Protein AF-A0A2D8KDI3-F1 (afdb_monomer)

Nearest PDB structures (foldseek):
  7aj0-assembly1_C  TM=6.611E-01  e=1.402E-02  Pseudoalteromonas sp. MB47
  1y4j-assembly1_B  TM=4.435E-01  e=3.545E+00  Homo sapiens
  3quw-assembly1_A  TM=3.557E-01  e=4.246E+00  Saccharomyces cerevisiae

Secondary structure (DSSP, 8-state):
---SS---PPP-HHHHTTSS----S-EEEEETTEEEEEEETTEEEEPSEEEEEE-SSPPBTTBPPPEEEEEE-SEEEETTT-TT--S-HHHHHHH--

Mean predicted aligned error: 5.2 Å

Solvent-accessible surface area (backbone atoms only — not comparable to full-atom values): 6088 Å² total; per-residue (Å²): 134,82,73,95,65,90,71,94,77,65,79,54,60,42,36,77,73,70,75,46,63,81,71,68,74,62,48,78,43,66,59,89,95,41,77,37,33,41,36,43,88,50,38,37,37,36,42,69,42,75,46,80,41,70,66,72,60,78,47,60,96,92,43,80,41,61,68,37,84,46,73,46,62,74,38,32,22,50,42,84,82,36,77,80,61,81,62,49,48,58,62,54,56,67,69,75,108

Structure (mmCIF, N/CA/C/O backbone):
data_AF-A0A2D8KDI3-F1
#
_entry.id   AF-A0A2D8KDI3-F1
#
loop_
_atom_site.group_PDB
_atom_site.id
_atom_site.type_symbol
_atom_site.label_atom_id
_atom_site.label_alt_id
_atom_site.label_comp_id
_atom_site.label_asym_id
_atom_site.label_entity_id
_atom_site.label_seq_id
_atom_site.pdbx_PDB_ins_code
_atom_site.Cartn_x
_atom_site.Cartn_y
_atom_site.Cartn_z
_atom_site.occupancy
_atom_site.B_iso_or_equiv
_atom_site.auth_seq_id
_atom_site.auth_comp_id
_atom_site.auth_asym_id
_atom_site.auth_atom_id
_atom_site.pdbx_PDB_model_num
ATOM 1 N N . SER A 1 1 ? -30.157 0.884 2.984 1.00 83.38 1 SER A N 1
ATOM 2 C CA . SER A 1 1 ? -29.598 -0.368 3.541 1.00 83.38 1 SER A CA 1
ATOM 3 C C . SER A 1 1 ? -28.220 -0.611 2.941 1.00 83.38 1 SER A C 1
ATOM 5 O O . SER A 1 1 ? -27.893 0.023 1.943 1.00 83.38 1 SER A O 1
ATOM 7 N N . LEU A 1 2 ? -27.400 -1.473 3.550 1.00 89.38 2 LEU A N 1
ATOM 8 C CA . LEU A 1 2 ? -26.137 -1.924 2.948 1.00 89.38 2 LEU A CA 1
ATOM 9 C C . LEU A 1 2 ? -26.399 -2.943 1.816 1.00 89.38 2 LEU A C 1
ATOM 11 O O . LEU A 1 2 ? -27.460 -3.577 1.816 1.00 89.38 2 LEU A O 1
ATOM 15 N N . PRO A 1 3 ? -25.472 -3.093 0.849 1.00 93.38 3 PRO A N 1
ATOM 16 C CA . PRO A 1 3 ? -25.573 -4.098 -0.208 1.00 93.38 3 PRO A CA 1
ATOM 17 C C . PRO A 1 3 ? -25.485 -5.529 0.343 1.00 93.38 3 PRO A C 1
ATOM 19 O O . PRO A 1 3 ? -25.000 -5.760 1.447 1.00 93.38 3 PRO A O 1
ATOM 22 N N . LYS A 1 4 ? -25.943 -6.501 -0.460 1.00 95.38 4 LYS A N 1
ATOM 23 C CA . LYS A 1 4 ? -25.908 -7.935 -0.111 1.00 95.38 4 LYS A CA 1
ATOM 24 C C . LYS A 1 4 ? -24.493 -8.524 -0.095 1.00 95.38 4 LYS A C 1
ATOM 26 O O . LYS A 1 4 ? -24.254 -9.498 0.608 1.00 95.38 4 LYS A O 1
ATOM 31 N N . HIS A 1 5 ? -23.586 -7.976 -0.900 1.00 95.56 5 HIS A N 1
ATOM 32 C CA . HIS A 1 5 ? -22.202 -8.437 -0.968 1.00 95.56 5 HIS A CA 1
ATOM 33 C C . HIS A 1 5 ? -21.370 -7.868 0.179 1.00 95.56 5 HIS A C 1
ATOM 35 O O . HIS A 1 5 ? -21.659 -6.785 0.693 1.00 95.56 5 HIS A O 1
ATOM 41 N N . SER A 1 6 ? -20.317 -8.597 0.549 1.00 94.88 6 SER A N 1
ATOM 42 C CA . SER A 1 6 ? -19.332 -8.124 1.516 1.00 94.88 6 SER A CA 1
ATOM 43 C C . SER A 1 6 ? -18.682 -6.828 1.037 1.00 94.88 6 SER A C 1
ATOM 45 O O . SER A 1 6 ? -18.395 -6.656 -0.148 1.00 94.88 6 SER A O 1
ATOM 47 N N . ILE A 1 7 ? -18.441 -5.922 1.981 1.00 94.81 7 ILE A N 1
ATOM 48 C CA . ILE A 1 7 ? -17.719 -4.674 1.752 1.00 94.81 7 ILE A CA 1
ATOM 49 C C . ILE A 1 7 ? -16.423 -4.747 2.551 1.00 94.81 7 ILE A C 1
ATOM 51 O O . ILE A 1 7 ? -16.459 -4.869 3.774 1.00 94.81 7 ILE A O 1
ATOM 55 N N . ASP A 1 8 ? -15.288 -4.625 1.869 1.00 93.69 8 ASP A N 1
ATOM 56 C CA . ASP A 1 8 ? -13.973 -4.658 2.523 1.00 93.69 8 ASP A CA 1
ATOM 57 C C . ASP A 1 8 ? -13.624 -3.327 3.208 1.00 93.69 8 ASP A C 1
ATOM 59 O O . ASP A 1 8 ? -12.802 -3.272 4.124 1.00 93.69 8 ASP A O 1
ATOM 63 N N . GLY A 1 9 ? -14.261 -2.237 2.772 1.00 93.50 9 GLY A N 1
ATOM 64 C CA . GLY A 1 9 ? -14.124 -0.915 3.368 1.00 93.50 9 GLY A CA 1
ATOM 65 C C . GLY A 1 9 ? -14.871 -0.795 4.696 1.00 93.50 9 GLY A C 1
ATOM 66 O O . GLY A 1 9 ? -16.068 -1.061 4.787 1.00 93.50 9 GLY A O 1
ATOM 67 N N . LYS A 1 10 ? -14.176 -0.314 5.727 1.00 94.62 10 LYS A N 1
ATOM 68 C CA . LYS A 1 10 ? -14.776 0.046 7.019 1.00 94.62 10 LYS A CA 1
ATOM 69 C C . LYS A 1 10 ? -14.936 1.560 7.129 1.00 94.62 10 LYS A C 1
ATOM 71 O O . LYS A 1 10 ? -14.122 2.317 6.603 1.00 94.62 10 LYS A O 1
ATOM 76 N N . SER A 1 11 ? -15.966 2.014 7.843 1.00 95.00 11 SER A N 1
ATOM 77 C CA . SER A 1 11 ? -16.203 3.450 8.044 1.00 95.00 11 SER A CA 1
ATOM 78 C C . SER A 1 11 ? -15.041 4.111 8.788 1.00 95.00 11 SER A C 1
ATOM 80 O O . SER A 1 11 ? -14.776 3.789 9.945 1.00 95.00 11 SER A O 1
ATOM 82 N N . ILE A 1 12 ? -14.386 5.079 8.145 1.00 96.75 12 ILE A N 1
ATOM 83 C CA . ILE A 1 12 ? -13.313 5.888 8.746 1.00 96.75 12 ILE A CA 1
ATOM 84 C C . ILE A 1 12 ? -13.842 7.108 9.519 1.00 96.75 12 ILE A C 1
ATOM 86 O O . ILE A 1 12 ? -13.057 7.898 10.037 1.00 96.75 12 ILE A O 1
ATOM 90 N N . TRP A 1 13 ? -15.163 7.278 9.627 1.00 97.31 13 TRP A N 1
ATOM 91 C CA . TRP A 1 13 ? -15.768 8.424 10.311 1.00 97.31 13 TRP A CA 1
ATOM 92 C C . TRP A 1 13 ? -15.317 8.603 11.777 1.00 97.31 13 TRP A C 1
ATOM 94 O O . TRP A 1 13 ? -15.015 9.735 12.169 1.00 97.31 13 TRP A O 1
ATOM 104 N N . PRO A 1 14 ? -15.179 7.537 12.596 1.00 97.44 14 PRO A N 1
ATOM 105 C CA . PRO A 1 14 ? -14.645 7.680 13.951 1.00 97.44 14 PRO A CA 1
ATOM 106 C C . PRO A 1 14 ? -13.231 8.271 13.975 1.00 97.44 14 PRO A C 1
ATOM 108 O O . PRO A 1 14 ? -12.929 9.081 14.844 1.00 97.44 14 PRO A O 1
ATOM 111 N N . LEU A 1 15 ? -12.383 7.920 13.002 1.00 96.69 15 LEU A N 1
ATOM 112 C CA . LEU A 1 15 ? -11.044 8.495 12.868 1.00 96.69 15 LEU A CA 1
ATOM 113 C C . LEU A 1 15 ? -11.108 9.987 12.508 1.00 96.69 15 LEU A C 1
ATOM 115 O O . LEU A 1 15 ? -10.444 10.790 13.154 1.00 96.69 15 LEU A O 1
ATOM 119 N N . ILE A 1 16 ? -11.932 10.364 11.522 1.00 97.56 16 ILE A N 1
ATOM 120 C CA . ILE A 1 16 ? -12.090 11.762 11.073 1.00 97.56 16 ILE A CA 1
ATOM 121 C C . ILE A 1 16 ? -12.572 12.662 12.216 1.00 97.56 16 ILE A C 1
ATOM 123 O O . ILE A 1 16 ? -12.090 13.775 12.387 1.00 97.56 16 ILE A O 1
ATOM 127 N N . THR A 1 17 ? -13.511 12.168 13.021 1.00 98.00 17 THR A N 1
ATOM 128 C CA . THR A 1 17 ? -14.084 12.915 14.152 1.00 98.00 17 THR A CA 1
ATOM 129 C C . THR A 1 17 ? -13.216 12.901 15.413 1.00 98.00 17 THR A C 1
ATOM 131 O O . THR A 1 17 ? -13.633 13.441 16.435 1.00 98.00 17 THR A O 1
ATOM 134 N N . GLY A 1 18 ? -12.043 12.256 15.384 1.00 97.38 18 GLY A N 1
ATOM 135 C CA . GLY A 1 18 ? -11.179 12.094 16.558 1.00 97.38 18 GLY A CA 1
ATOM 136 C C . GLY A 1 18 ? -11.745 11.163 17.639 1.00 97.38 18 GLY A C 1
ATOM 137 O O . GLY A 1 18 ? -11.195 11.082 18.732 1.00 97.38 18 GLY A O 1
ATOM 138 N N . LYS A 1 19 ? -12.835 10.444 17.350 1.00 97.44 19 LYS A N 1
ATOM 139 C 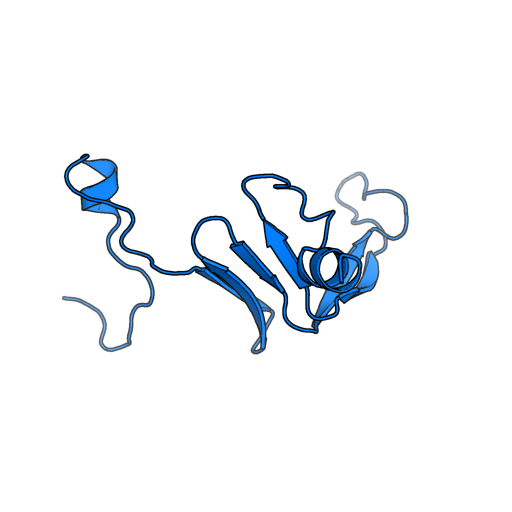CA . LYS A 1 19 ? -13.531 9.535 18.278 1.00 97.44 19 LYS A CA 1
ATOM 140 C C . LYS A 1 19 ? -13.096 8.075 18.133 1.00 97.44 19 LYS A C 1
ATOM 142 O O . LYS A 1 19 ? -13.691 7.188 18.740 1.00 97.44 19 LYS A O 1
ATOM 147 N N . GLY A 1 20 ? -12.092 7.796 17.307 1.00 96.19 20 GLY A N 1
ATOM 148 C CA . GLY A 1 20 ? -11.646 6.441 17.026 1.00 96.19 20 GLY A CA 1
ATOM 149 C C . GLY A 1 20 ? -10.302 6.376 16.314 1.00 96.19 20 GLY A C 1
ATOM 150 O O . GLY A 1 20 ? -9.670 7.385 16.013 1.00 96.19 20 GLY A O 1
ATOM 151 N N . LYS A 1 21 ? -9.863 5.145 16.059 1.00 95.12 21 LYS A N 1
ATOM 152 C CA . LYS A 1 21 ? -8.628 4.829 15.332 1.00 95.12 21 LYS A CA 1
ATOM 153 C C . LYS A 1 21 ? -8.957 4.360 13.917 1.00 95.12 21 LYS A C 1
ATOM 155 O O . LYS A 1 21 ? -10.123 4.163 13.578 1.00 95.12 21 LYS A O 1
ATOM 160 N N . ASN A 1 22 ? -7.926 4.166 13.096 1.00 93.69 22 ASN A N 1
ATOM 161 C CA . ASN A 1 22 ? -8.091 3.534 11.791 1.00 93.69 22 ASN A CA 1
ATOM 162 C C . ASN A 1 22 ? -8.750 2.147 11.972 1.00 93.69 22 ASN A C 1
ATOM 164 O O . ASN A 1 22 ? -8.182 1.313 12.680 1.00 93.69 22 ASN A O 1
ATOM 168 N N . PRO A 1 23 ? -9.932 1.896 11.379 1.00 95.44 23 PRO A N 1
ATOM 169 C CA . PRO A 1 23 ? -10.631 0.618 11.518 1.00 95.44 23 PRO A CA 1
ATOM 170 C C . PRO A 1 23 ? -9.998 -0.506 10.681 1.00 95.44 23 PRO A C 1
ATOM 172 O O . PRO A 1 23 ? -10.296 -1.689 10.890 1.00 95.4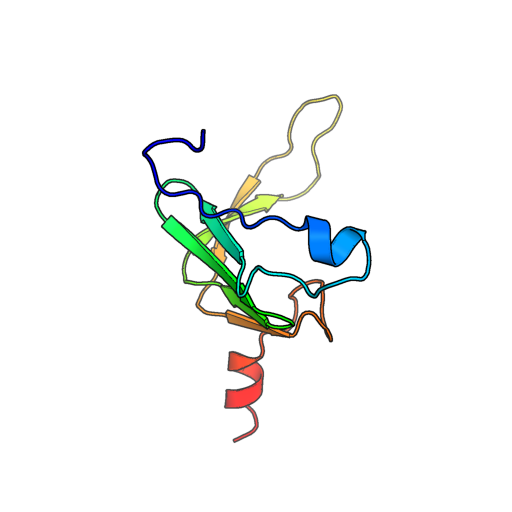4 23 PRO A O 1
ATOM 175 N N . GLN A 1 24 ? -9.167 -0.145 9.700 1.00 95.19 24 GLN A N 1
ATOM 176 C CA . GLN A 1 24 ? -8.525 -1.086 8.802 1.00 95.19 24 GLN A CA 1
ATOM 177 C C . GLN A 1 24 ? -7.286 -1.688 9.467 1.00 95.19 24 GLN A C 1
ATOM 179 O O . GLN A 1 24 ? -6.369 -0.973 9.864 1.00 95.19 24 GLN A O 1
ATOM 184 N N . GLU A 1 25 ? -7.244 -3.017 9.555 1.00 94.56 25 GLU A N 1
ATOM 185 C CA . GLU A 1 25 ? -6.074 -3.724 10.082 1.00 94.56 25 GLU A CA 1
ATOM 186 C C . GLU A 1 25 ? -4.938 -3.768 9.051 1.00 94.56 25 GLU A C 1
ATOM 188 O O . GLU A 1 25 ? -3.774 -3.544 9.389 1.00 94.56 25 GLU A O 1
ATOM 193 N N . ALA A 1 26 ? -5.282 -4.037 7.790 1.00 96.88 26 ALA A N 1
ATOM 194 C CA . ALA A 1 26 ? -4.344 -4.134 6.684 1.00 96.88 26 ALA A CA 1
ATOM 195 C C . ALA A 1 26 ? -4.970 -3.681 5.357 1.00 96.88 26 ALA A C 1
ATOM 197 O O . ALA A 1 26 ? -6.186 -3.750 5.165 1.00 96.88 26 ALA A O 1
ATOM 198 N N . TYR A 1 27 ? -4.118 -3.250 4.432 1.00 97.25 27 TYR A N 1
ATOM 199 C CA . TYR A 1 27 ? -4.472 -2.928 3.052 1.00 97.25 27 TYR A CA 1
ATOM 200 C C . TYR A 1 27 ? -3.881 -3.980 2.118 1.00 97.25 27 TYR A C 1
ATOM 202 O O . TYR A 1 27 ? -2.713 -4.343 2.260 1.00 97.25 27 TYR A O 1
ATOM 210 N N . TYR A 1 28 ? -4.681 -4.443 1.164 1.00 97.56 28 TYR A N 1
ATOM 211 C CA . TYR A 1 28 ? -4.318 -5.488 0.212 1.00 97.56 28 TYR A CA 1
ATOM 212 C C . TYR A 1 28 ? -4.226 -4.879 -1.186 1.00 97.56 28 TYR A C 1
ATOM 214 O O . TYR A 1 28 ? -5.152 -4.203 -1.631 1.00 97.56 28 TYR A O 1
ATOM 222 N N . PHE A 1 29 ? -3.108 -5.103 -1.870 1.00 97.38 29 PHE A N 1
ATOM 223 C CA . PHE A 1 29 ? -2.831 -4.540 -3.187 1.00 97.38 29 PHE A CA 1
ATOM 224 C C . PHE A 1 29 ? -2.874 -5.658 -4.221 1.00 97.38 29 PHE A C 1
ATOM 226 O O . PHE A 1 29 ? -1.982 -6.508 -4.264 1.00 97.38 29 PHE A O 1
ATOM 233 N N . TYR A 1 30 ? -3.922 -5.650 -5.038 1.00 97.06 30 TYR A N 1
ATOM 234 C CA . TYR A 1 30 ? -4.126 -6.614 -6.113 1.00 97.06 30 TYR A CA 1
ATOM 235 C C . TYR A 1 30 ? -3.723 -6.031 -7.467 1.00 97.06 30 TYR A C 1
ATOM 237 O O . TYR A 1 30 ? -3.876 -4.835 -7.717 1.00 97.06 30 TYR A O 1
ATOM 245 N N . TRP A 1 31 ? -3.260 -6.900 -8.360 1.00 95.44 31 TRP A N 1
ATOM 246 C CA . TRP A 1 31 ? -3.143 -6.619 -9.787 1.00 95.44 31 TRP A CA 1
ATOM 247 C C . TRP A 1 31 ? -3.790 -7.763 -10.567 1.00 95.44 31 TRP A C 1
ATOM 249 O O . TRP A 1 31 ? -3.352 -8.915 -10.492 1.00 95.44 31 TRP A O 1
ATOM 259 N N . GLY A 1 32 ? -4.865 -7.456 -11.296 1.00 94.12 32 GLY A N 1
ATOM 260 C CA . GLY A 1 32 ? -5.753 -8.487 -11.828 1.00 94.12 32 GLY A CA 1
ATOM 261 C C . GLY A 1 32 ? -6.346 -9.317 -10.687 1.00 94.12 32 GLY A C 1
ATOM 262 O O . GLY A 1 32 ? -6.903 -8.766 -9.742 1.00 94.12 32 GLY A O 1
ATOM 263 N N . THR A 1 33 ? -6.187 -10.637 -10.755 1.00 95.50 33 THR A N 1
ATOM 264 C CA . THR A 1 33 ? -6.676 -11.586 -9.742 1.00 95.50 33 THR A CA 1
ATOM 265 C C . THR A 1 33 ? -5.634 -11.944 -8.678 1.00 95.50 33 THR A C 1
ATOM 267 O O . THR A 1 33 ? -5.913 -12.768 -7.813 1.00 95.50 33 THR A O 1
ATOM 270 N N . ASN A 1 34 ? -4.429 -11.364 -8.732 1.00 96.56 34 ASN A N 1
ATOM 271 C CA . ASN A 1 34 ? -3.313 -11.761 -7.874 1.00 96.56 34 ASN A CA 1
ATOM 272 C C . ASN A 1 34 ? -3.047 -10.734 -6.775 1.00 96.56 34 ASN A C 1
ATOM 274 O O . ASN A 1 34 ? -2.926 -9.537 -7.045 1.00 96.56 34 ASN A O 1
ATOM 278 N N . LEU A 1 35 ? -2.892 -11.217 -5.541 1.00 97.56 35 LEU A N 1
ATOM 279 C CA . LEU A 1 35 ? -2.415 -10.410 -4.422 1.00 97.56 35 LEU A CA 1
ATOM 280 C C . LEU A 1 35 ? -0.913 -10.165 -4.589 1.00 97.56 35 LEU A C 1
ATOM 282 O O . LEU A 1 35 ? -0.119 -11.101 -4.583 1.00 97.56 35 LEU A O 1
ATOM 286 N N . HIS A 1 36 ? -0.524 -8.905 -4.750 1.00 98.06 36 HIS A N 1
ATOM 287 C CA . HIS A 1 36 ? 0.867 -8.511 -4.969 1.00 98.06 36 HIS A CA 1
ATOM 288 C C . HIS A 1 36 ? 1.540 -8.026 -3.687 1.00 98.06 36 HIS A C 1
ATOM 290 O O . HIS A 1 36 ? 2.720 -8.304 -3.469 1.00 98.06 36 HIS A O 1
ATOM 296 N N . ALA A 1 37 ? 0.809 -7.304 -2.835 1.00 98.25 37 ALA A N 1
ATOM 297 C CA . ALA A 1 37 ? 1.356 -6.795 -1.585 1.00 98.25 37 ALA A CA 1
ATOM 298 C C . ALA A 1 37 ? 0.298 -6.645 -0.488 1.00 98.25 37 ALA A C 1
ATOM 300 O O . ALA A 1 37 ? -0.898 -6.519 -0.756 1.00 98.25 37 ALA A O 1
ATOM 301 N N . ILE A 1 38 ? 0.764 -6.616 0.759 1.00 98.38 38 ILE A N 1
ATOM 302 C CA . ILE A 1 38 ? -0.037 -6.374 1.961 1.00 98.38 38 ILE A CA 1
ATOM 303 C C . ILE A 1 38 ? 0.669 -5.306 2.795 1.00 98.38 38 ILE A C 1
ATOM 305 O O . ILE A 1 38 ? 1.858 -5.431 3.084 1.00 98.38 38 ILE A O 1
ATOM 309 N N . ARG A 1 39 ? -0.062 -4.284 3.249 1.00 97.94 39 ARG A N 1
ATOM 310 C CA . ARG A 1 39 ? 0.437 -3.300 4.218 1.00 97.94 39 ARG A CA 1
ATOM 311 C C . ARG A 1 39 ? -0.300 -3.422 5.540 1.00 97.94 39 ARG A C 1
ATOM 313 O O . ARG A 1 39 ? -1.516 -3.262 5.574 1.00 97.94 39 ARG A O 1
ATOM 320 N N . LYS A 1 40 ? 0.444 -3.586 6.635 1.00 97.50 40 LYS A N 1
ATOM 321 C CA . LYS A 1 40 ? -0.075 -3.569 8.010 1.00 97.50 40 LYS A CA 1
ATOM 322 C C . LYS A 1 40 ? 0.794 -2.666 8.881 1.00 97.50 40 LYS A C 1
ATOM 324 O O . LYS A 1 40 ? 1.968 -2.945 9.125 1.00 97.50 40 LYS A O 1
ATOM 329 N N . GLY A 1 41 ? 0.213 -1.561 9.346 1.00 95.44 41 GLY A N 1
ATOM 330 C CA . GLY A 1 41 ? 0.942 -0.537 10.096 1.00 95.44 41 GLY A CA 1
ATOM 331 C C . GLY A 1 41 ? 2.137 0.009 9.304 1.00 95.44 41 GLY A C 1
ATOM 332 O O . GLY A 1 41 ? 1.969 0.552 8.207 1.00 95.44 41 GLY A O 1
ATOM 333 N N . LYS A 1 42 ? 3.340 -0.144 9.870 1.00 96.75 42 LYS A N 1
ATOM 334 C CA . LYS A 1 42 ? 4.605 0.270 9.244 1.00 96.75 42 LYS A CA 1
ATOM 335 C C . LYS A 1 42 ? 5.166 -0.739 8.241 1.00 96.75 42 LYS A C 1
ATOM 337 O O . LYS A 1 42 ? 6.091 -0.404 7.523 1.00 96.75 42 LYS A O 1
ATOM 342 N N . TRP A 1 43 ? 4.637 -1.956 8.186 1.00 98.06 43 TRP A N 1
ATOM 343 C CA . TRP A 1 43 ? 5.191 -3.009 7.343 1.00 98.06 43 TRP A CA 1
ATOM 344 C C . TRP A 1 43 ? 4.484 -3.075 5.994 1.00 98.06 43 TRP A C 1
ATOM 346 O O . TRP A 1 43 ? 3.253 -3.014 5.936 1.00 98.06 43 TRP A O 1
ATOM 356 N N . SER A 1 44 ? 5.263 -3.246 4.928 1.00 98.25 44 SER A N 1
ATOM 357 C CA . SER A 1 44 ? 4.784 -3.601 3.590 1.00 98.25 44 SER A CA 1
ATOM 358 C C . SER A 1 44 ? 5.443 -4.903 3.151 1.00 98.25 44 SER A C 1
ATOM 360 O O . SER A 1 44 ? 6.663 -4.955 3.016 1.00 98.25 44 SER A O 1
ATOM 362 N N . LEU A 1 45 ? 4.648 -5.954 2.962 1.00 98.25 45 LEU A N 1
ATOM 363 C CA . LEU A 1 45 ? 5.085 -7.244 2.435 1.00 98.25 45 LEU A CA 1
ATOM 364 C C . LEU A 1 45 ? 4.744 -7.304 0.949 1.00 98.25 45 LEU A C 1
ATOM 366 O O . LEU A 1 45 ? 3.572 -7.207 0.589 1.00 98.25 45 LEU A O 1
ATOM 370 N N . HIS A 1 46 ? 5.746 -7.505 0.103 1.00 98.12 46 HIS A N 1
ATOM 371 C CA . HIS A 1 46 ? 5.558 -7.858 -1.300 1.00 98.12 46 HIS A CA 1
ATOM 372 C C . HIS A 1 46 ? 5.640 -9.378 -1.453 1.00 98.12 46 HIS A C 1
ATOM 374 O O . HIS A 1 46 ? 6.570 -10.001 -0.943 1.00 98.12 46 HIS A O 1
ATOM 380 N N . LEU A 1 47 ? 4.671 -9.964 -2.157 1.00 97.75 47 LEU A N 1
ATOM 381 C CA . LEU A 1 47 ? 4.701 -11.357 -2.609 1.00 97.75 47 LEU A CA 1
ATOM 382 C C . LEU A 1 47 ? 5.391 -11.438 -3.980 1.00 97.75 47 LEU A C 1
ATOM 384 O O . LEU A 1 47 ? 5.424 -10.425 -4.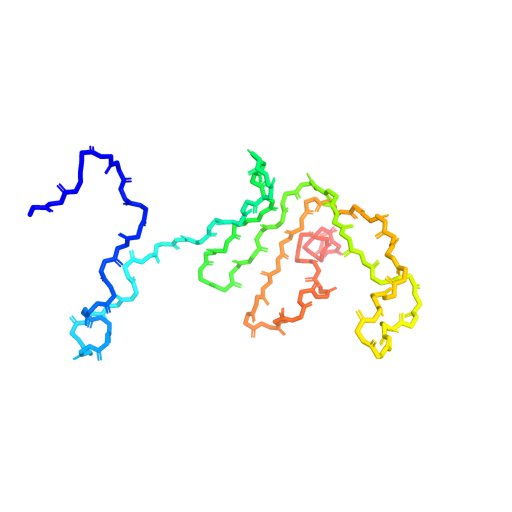680 1.00 97.75 47 LEU A O 1
ATOM 388 N N . PRO A 1 48 ? 5.913 -12.599 -4.415 1.00 97.50 48 PRO A N 1
ATOM 389 C CA . PRO A 1 48 ? 6.578 -12.700 -5.708 1.00 97.50 48 PRO A CA 1
ATOM 390 C C . PRO A 1 48 ? 5.638 -12.363 -6.872 1.00 97.50 48 PRO A C 1
ATOM 392 O O . PRO A 1 48 ? 4.664 -13.072 -7.125 1.00 97.50 48 PRO A O 1
ATOM 395 N N . HIS A 1 49 ? 5.930 -11.290 -7.605 1.00 96.56 49 HIS A N 1
ATOM 396 C CA . HIS A 1 49 ? 5.115 -10.853 -8.739 1.00 96.56 49 HIS A CA 1
ATOM 397 C C . HIS A 1 49 ? 5.909 -10.034 -9.755 1.00 96.56 49 HIS A C 1
ATOM 399 O O . HIS A 1 49 ? 6.977 -9.489 -9.470 1.00 96.56 49 HIS A O 1
ATOM 405 N N . SER A 1 50 ? 5.368 -9.927 -10.968 1.00 95.56 50 SER A N 1
ATOM 406 C CA . SER A 1 50 ? 5.923 -9.059 -12.006 1.00 95.56 50 SER A CA 1
ATOM 407 C C . SER A 1 50 ? 5.324 -7.655 -11.949 1.00 95.56 50 SER A C 1
ATOM 409 O O . SER A 1 50 ? 4.127 -7.511 -11.703 1.00 95.56 50 SER A O 1
ATOM 411 N N . TYR A 1 51 ? 6.124 -6.633 -12.237 1.00 93.50 51 TYR A N 1
ATOM 412 C CA . TYR A 1 51 ? 5.695 -5.237 -12.281 1.00 93.50 51 TYR A CA 1
ATOM 413 C C . TYR A 1 51 ? 6.343 -4.495 -13.453 1.00 93.50 51 TYR A C 1
ATOM 415 O O . TYR A 1 51 ? 7.373 -4.910 -13.988 1.00 93.50 51 TYR A O 1
ATOM 423 N N . ARG A 1 52 ? 5.741 -3.373 -13.855 1.00 92.44 52 ARG A N 1
ATOM 424 C CA . ARG A 1 52 ? 6.261 -2.517 -14.928 1.00 92.44 52 ARG A CA 1
ATOM 425 C C . ARG A 1 52 ? 7.188 -1.454 -14.352 1.00 92.44 52 ARG A C 1
ATOM 427 O O . ARG A 1 52 ? 6.871 -0.817 -13.353 1.00 92.44 52 ARG A O 1
ATOM 434 N N . SER A 1 53 ? 8.312 -1.223 -15.014 1.00 91.75 53 SER A N 1
ATOM 435 C CA . SER A 1 53 ? 9.268 -0.164 -14.686 1.00 91.75 53 SER A CA 1
ATOM 436 C C . SER A 1 53 ? 9.592 0.617 -15.957 1.00 91.75 53 SER A C 1
ATOM 438 O O . SER A 1 53 ? 9.581 0.041 -17.043 1.00 91.75 53 SER A O 1
ATOM 440 N N . LEU A 1 54 ? 9.839 1.924 -15.856 1.00 93.00 54 LEU A N 1
ATOM 441 C CA . LEU A 1 54 ? 10.301 2.699 -17.009 1.00 93.00 54 LEU A CA 1
ATOM 442 C C . LEU A 1 54 ? 11.655 2.150 -17.466 1.00 93.00 54 LEU A C 1
ATOM 444 O O . LEU A 1 54 ? 12.532 1.895 -16.642 1.00 93.00 54 LEU A O 1
ATOM 448 N N . GLN A 1 55 ? 11.810 1.943 -18.774 1.00 89.94 55 GLN A N 1
ATOM 449 C CA . GLN A 1 55 ? 13.065 1.443 -19.326 1.00 89.94 55 GLN A CA 1
ATOM 450 C C . GLN A 1 55 ? 14.164 2.501 -19.228 1.00 89.94 55 GLN A C 1
ATOM 452 O O . GLN A 1 55 ? 15.273 2.189 -18.821 1.00 89.94 55 GLN A O 1
ATOM 457 N N . ASN A 1 56 ? 13.839 3.737 -19.615 1.00 89.19 56 ASN A N 1
ATOM 458 C CA . ASN A 1 56 ? 14.781 4.846 -19.715 1.00 89.19 56 ASN A CA 1
ATOM 459 C C . ASN A 1 56 ? 14.086 6.154 -19.306 1.00 89.19 56 ASN A C 1
ATOM 461 O O . ASN A 1 56 ? 13.852 6.409 -18.129 1.00 89.19 56 ASN A O 1
ATOM 465 N N . LYS A 1 57 ? 13.731 6.979 -20.295 1.00 88.81 57 LYS A N 1
ATOM 466 C CA . LYS A 1 57 ? 13.118 8.288 -20.096 1.00 88.81 57 LYS A CA 1
ATOM 467 C C . LYS A 1 57 ? 11.604 8.162 -19.894 1.00 88.81 57 LYS A C 1
ATOM 469 O O . LYS A 1 57 ? 10.988 7.263 -20.481 1.00 88.81 57 LYS A O 1
ATOM 474 N N . PRO A 1 58 ? 11.004 9.053 -19.088 1.00 89.94 58 PRO A N 1
ATOM 475 C CA . PRO A 1 58 ? 9.558 9.200 -19.058 1.00 89.94 58 PRO A CA 1
ATOM 476 C C . PRO A 1 58 ? 9.030 9.589 -20.446 1.00 89.94 58 PRO A C 1
ATOM 478 O O . PRO A 1 58 ? 9.782 10.006 -21.329 1.00 89.94 58 PRO A O 1
ATOM 481 N N . GLY A 1 59 ? 7.725 9.413 -20.625 1.00 91.00 59 GLY A N 1
ATOM 482 C CA . GLY A 1 59 ? 7.028 9.890 -21.813 1.00 91.00 59 GLY A CA 1
ATOM 483 C C . GLY A 1 59 ? 7.093 11.410 -21.972 1.00 91.00 59 GLY A C 1
ATOM 484 O O . GLY A 1 59 ? 7.412 12.115 -21.015 1.00 91.00 59 GLY A O 1
ATOM 485 N N . ASN A 1 60 ? 6.760 11.903 -23.162 1.00 94.56 60 ASN A N 1
ATOM 486 C CA . ASN A 1 60 ? 6.634 13.331 -23.454 1.00 94.56 60 ASN A CA 1
ATOM 487 C C . ASN A 1 60 ? 5.378 13.588 -24.302 1.00 94.56 60 ASN A C 1
ATOM 489 O O . ASN A 1 60 ? 4.986 12.714 -25.073 1.00 94.56 60 ASN A O 1
ATOM 493 N N . ASP A 1 61 ? 4.750 14.756 -24.140 1.00 93.69 61 ASP A N 1
ATOM 494 C CA . ASP A 1 61 ? 3.590 15.207 -24.932 1.00 93.69 61 ASP A CA 1
ATOM 495 C C . ASP A 1 61 ? 2.437 14.186 -25.017 1.00 93.69 61 ASP A C 1
ATOM 497 O O . ASP A 1 61 ? 1.866 13.923 -26.072 1.00 93.69 61 ASP A O 1
ATOM 501 N N . GLY A 1 62 ? 2.107 13.554 -23.885 1.00 92.06 62 GLY A N 1
ATOM 502 C CA . GLY A 1 62 ? 1.037 12.550 -23.797 1.00 92.06 62 GLY A CA 1
ATOM 503 C C . GLY A 1 62 ? 1.408 11.159 -24.327 1.00 92.06 62 GLY A C 1
ATOM 504 O O . GLY A 1 62 ? 0.618 10.226 -24.190 1.00 92.06 62 GLY A O 1
ATOM 505 N N . ILE A 1 63 ? 2.615 10.977 -24.869 1.00 91.69 63 ILE A N 1
ATOM 506 C CA . ILE A 1 63 ? 3.105 9.682 -25.350 1.00 91.69 63 ILE A CA 1
ATOM 507 C C . ILE A 1 63 ? 3.857 8.979 -24.214 1.00 91.69 63 ILE A C 1
ATOM 509 O O . ILE A 1 63 ? 4.885 9.492 -23.765 1.00 91.69 63 ILE A O 1
ATOM 513 N N . PRO A 1 64 ? 3.406 7.803 -23.737 1.00 89.75 64 PRO A N 1
ATOM 514 C CA . PRO A 1 64 ? 4.087 7.089 -22.665 1.00 89.75 64 PRO A CA 1
ATOM 515 C C . PRO A 1 64 ? 5.459 6.570 -23.117 1.00 89.75 64 PRO A C 1
ATOM 517 O O . PRO A 1 64 ? 5.619 6.030 -24.211 1.00 89.75 64 PRO A O 1
ATOM 520 N N . GLY A 1 65 ? 6.454 6.685 -22.235 1.00 92.81 65 GLY A N 1
ATOM 521 C CA . GLY A 1 65 ? 7.772 6.089 -22.443 1.00 92.81 65 GLY A CA 1
ATOM 522 C C . GLY A 1 65 ? 7.715 4.557 -22.469 1.00 92.81 65 GLY A C 1
ATOM 523 O O . GLY A 1 65 ? 6.756 3.937 -22.003 1.00 92.81 65 GLY A O 1
ATOM 524 N N . LYS A 1 66 ? 8.768 3.920 -22.996 1.00 93.69 66 LYS A N 1
ATOM 525 C CA . LYS A 1 66 ? 8.869 2.453 -23.010 1.00 93.69 66 LYS A CA 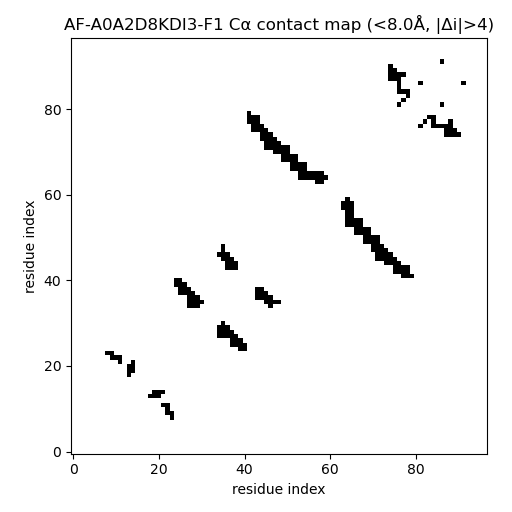1
ATOM 526 C C . LYS A 1 66 ? 8.978 1.903 -21.588 1.00 93.69 66 LYS A C 1
ATOM 528 O O . LYS A 1 66 ? 9.769 2.389 -20.776 1.00 93.69 66 LYS A O 1
ATOM 533 N N . TYR A 1 67 ? 8.221 0.845 -21.318 1.00 93.81 67 TYR A N 1
ATOM 534 C CA . TYR A 1 67 ? 8.275 0.100 -20.064 1.00 93.81 67 TYR A CA 1
ATOM 535 C C . TYR A 1 67 ? 8.974 -1.242 -20.270 1.00 93.81 67 TYR A C 1
ATOM 537 O O . TYR A 1 67 ? 8.836 -1.866 -21.318 1.00 93.81 67 TYR A O 1
ATOM 545 N N . ILE A 1 68 ? 9.669 -1.697 -19.235 1.00 94.69 68 ILE A N 1
ATOM 546 C CA . ILE A 1 68 ? 10.185 -3.058 -19.099 1.00 94.69 68 ILE A CA 1
ATOM 547 C C . ILE A 1 68 ? 9.433 -3.788 -17.993 1.00 94.69 68 ILE A C 1
ATOM 549 O O . ILE A 1 68 ? 9.004 -3.179 -17.007 1.00 94.69 68 ILE A O 1
ATOM 553 N N . GLN A 1 69 ? 9.304 -5.102 -18.151 1.00 95.62 69 GLN A N 1
ATOM 554 C CA . GLN A 1 69 ? 8.793 -5.968 -17.101 1.00 95.62 69 GLN A CA 1
ATOM 555 C C . GLN A 1 69 ? 9.947 -6.345 -16.172 1.00 95.62 69 GLN A C 1
ATOM 557 O O . GLN A 1 69 ? 10.993 -6.812 -16.616 1.00 95.62 69 GLN A O 1
ATOM 562 N N . LYS A 1 70 ? 9.754 -6.134 -14.876 1.00 95.25 70 LYS A N 1
ATOM 563 C CA . LYS A 1 70 ? 10.636 -6.607 -13.810 1.00 95.25 70 LYS A CA 1
ATOM 564 C C . LYS A 1 70 ? 9.869 -7.577 -12.923 1.00 95.25 70 LYS A C 1
ATOM 566 O O . LYS A 1 70 ? 8.647 -7.701 -13.025 1.00 95.25 70 LYS A O 1
AT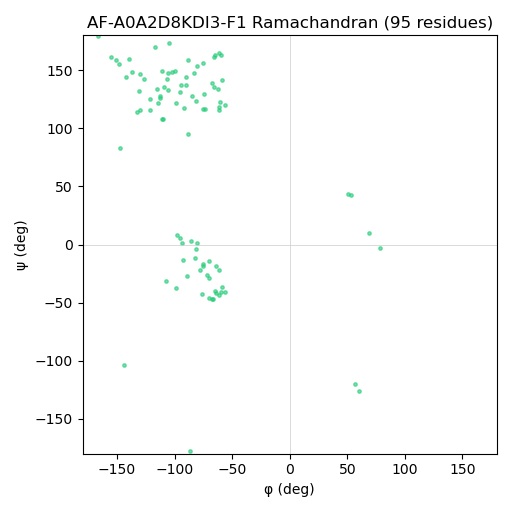OM 571 N N . ARG A 1 71 ? 10.588 -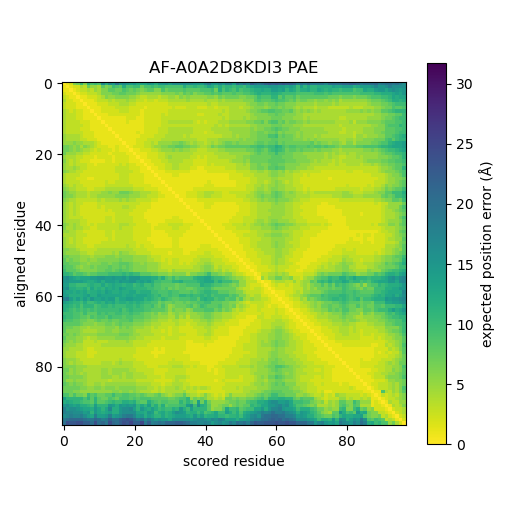8.256 -12.037 1.00 95.12 71 ARG A N 1
ATOM 572 C CA . ARG A 1 71 ? 10.026 -9.143 -11.023 1.00 95.12 71 ARG A CA 1
ATOM 573 C C . ARG A 1 71 ? 10.547 -8.739 -9.651 1.00 95.12 71 ARG A C 1
ATOM 575 O O . ARG A 1 71 ? 11.692 -8.311 -9.533 1.00 95.12 71 ARG A O 1
ATOM 582 N N . THR A 1 72 ? 9.686 -8.826 -8.648 1.00 94.00 72 THR A N 1
ATOM 583 C CA . THR A 1 72 ? 10.085 -8.796 -7.244 1.00 94.00 72 THR A CA 1
ATOM 584 C C . THR A 1 72 ? 9.960 -10.199 -6.682 1.00 94.00 72 THR A C 1
ATOM 586 O O . THR A 1 72 ? 9.020 -10.920 -7.022 1.00 94.00 72 THR A O 1
ATOM 589 N N . GLU A 1 73 ? 10.895 -10.561 -5.817 1.00 95.50 73 GLU A N 1
ATOM 590 C CA . GLU A 1 73 ? 10.743 -11.707 -4.929 1.00 95.50 73 GLU A CA 1
ATOM 591 C C . GLU A 1 73 ? 10.013 -11.270 -3.652 1.00 95.50 73 GLU A C 1
ATOM 593 O O . GLU A 1 73 ? 9.589 -10.111 -3.531 1.00 95.50 73 GLU A O 1
ATOM 598 N N . THR A 1 74 ? 9.841 -12.199 -2.712 1.00 96.69 74 THR A N 1
ATOM 599 C CA . THR A 1 74 ? 9.296 -11.882 -1.391 1.00 96.69 74 THR A CA 1
ATOM 600 C C . THR A 1 74 ? 10.205 -10.882 -0.685 1.00 96.69 74 THR A C 1
ATOM 602 O O . THR A 1 74 ? 11.380 -11.169 -0.474 1.00 96.69 74 THR A O 1
ATOM 605 N N . ALA A 1 75 ? 9.655 -9.735 -0.294 1.00 96.81 75 ALA A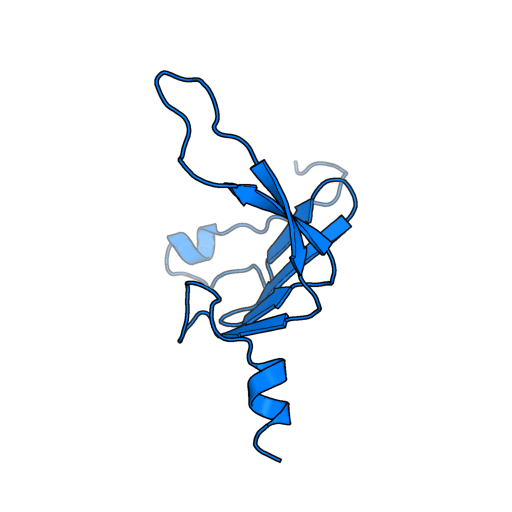 N 1
ATOM 606 C CA . ALA A 1 75 ? 10.401 -8.668 0.369 1.00 96.81 75 ALA A CA 1
ATOM 607 C C . ALA A 1 75 ? 9.547 -7.999 1.449 1.00 96.81 75 ALA A C 1
ATOM 609 O O . ALA A 1 75 ? 8.336 -7.831 1.271 1.00 96.81 75 ALA A O 1
ATOM 610 N N . LEU A 1 76 ? 10.170 -7.588 2.557 1.00 97.69 76 LEU A N 1
ATOM 611 C CA . LEU A 1 76 ? 9.497 -6.893 3.658 1.00 97.69 76 LEU A CA 1
ATOM 612 C C . LEU A 1 76 ? 10.133 -5.526 3.892 1.00 97.69 76 LEU A C 1
ATOM 614 O O . LEU A 1 76 ? 11.322 -5.417 4.175 1.00 97.69 76 LEU A O 1
ATOM 618 N N . PHE A 1 77 ? 9.329 -4.472 3.861 1.00 97.81 77 PHE A N 1
ATOM 619 C CA . PHE A 1 77 ? 9.800 -3.100 4.027 1.00 97.81 77 PHE A CA 1
ATOM 620 C C . PHE A 1 77 ? 9.242 -2.475 5.306 1.00 97.81 77 PHE A C 1
ATOM 622 O O . PHE A 1 77 ? 8.040 -2.559 5.565 1.00 97.81 77 PHE A O 1
ATOM 629 N N . ASP A 1 78 ? 10.106 -1.810 6.080 1.00 97.69 78 ASP A N 1
ATOM 630 C CA . ASP A 1 78 ? 9.703 -0.931 7.184 1.00 97.69 78 ASP A C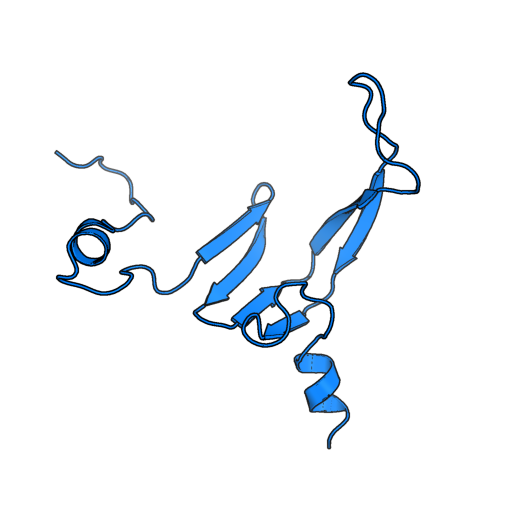A 1
ATOM 631 C C . ASP A 1 78 ? 9.476 0.494 6.651 1.00 97.69 78 ASP A C 1
ATOM 633 O O . ASP A 1 78 ? 10.403 1.299 6.535 1.00 97.69 78 ASP A O 1
ATOM 637 N N . LEU A 1 79 ? 8.223 0.817 6.338 1.00 97.06 79 LEU A N 1
ATOM 638 C CA . LEU A 1 79 ? 7.804 2.108 5.794 1.00 97.06 79 LEU A CA 1
ATOM 639 C C . LEU A 1 79 ? 8.034 3.277 6.759 1.00 97.06 79 LEU A C 1
ATOM 641 O O . LEU A 1 79 ? 8.053 4.418 6.303 1.00 97.06 79 LEU A O 1
ATOM 645 N N . SER A 1 80 ? 8.213 3.040 8.068 1.00 97.06 80 SER A N 1
ATOM 646 C CA . SER A 1 80 ? 8.560 4.134 8.989 1.00 97.06 80 SER A CA 1
ATOM 647 C C . SER A 1 80 ? 10.017 4.572 8.850 1.00 97.06 80 SER A C 1
ATOM 649 O O . SER A 1 80 ? 10.376 5.648 9.315 1.00 97.06 80 SER A O 1
ATOM 651 N N . LYS A 1 81 ? 10.868 3.727 8.256 1.00 96.44 81 LYS A N 1
ATOM 652 C CA . LYS A 1 81 ? 12.296 3.995 8.030 1.00 96.44 81 LYS A CA 1
ATOM 653 C C . LYS A 1 81 ? 12.608 4.265 6.563 1.00 96.44 81 LYS A C 1
ATOM 655 O O . LYS A 1 81 ? 13.545 4.998 6.263 1.00 96.44 81 LYS A O 1
ATOM 660 N N . ASP A 1 82 ? 11.851 3.650 5.662 1.00 96.25 82 ASP A N 1
ATOM 661 C CA . ASP A 1 82 ? 12.073 3.722 4.226 1.00 96.25 82 ASP A CA 1
ATOM 662 C C . ASP A 1 82 ? 10.746 3.648 3.467 1.00 96.25 82 ASP A C 1
ATOM 664 O O . ASP A 1 82 ? 10.323 2.601 2.974 1.00 96.25 82 ASP A O 1
ATOM 668 N N . ILE A 1 83 ? 10.088 4.803 3.353 1.00 96.19 83 ILE A N 1
ATOM 669 C CA . I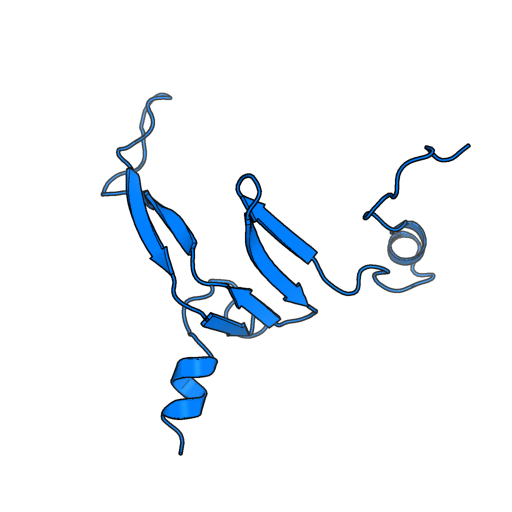LE A 1 83 ? 8.850 4.937 2.579 1.00 96.19 83 ILE A CA 1
ATOM 670 C C . ILE A 1 83 ? 9.055 4.620 1.089 1.00 96.19 83 ILE A C 1
ATOM 672 O O . ILE A 1 83 ? 8.104 4.276 0.397 1.00 96.19 83 ILE A O 1
ATOM 676 N N . GLY A 1 84 ? 10.297 4.716 0.597 1.00 95.75 84 GLY A N 1
ATOM 677 C CA . GLY A 1 84 ? 10.662 4.401 -0.780 1.00 95.75 84 GLY A CA 1
ATOM 678 C C . GLY A 1 84 ? 10.868 2.911 -1.044 1.00 95.75 84 GLY A C 1
ATOM 679 O O . GLY A 1 84 ? 11.121 2.559 -2.194 1.00 95.75 84 GLY A O 1
ATOM 680 N N . GLN A 1 85 ? 10.775 2.057 -0.015 1.00 95.50 85 GLN A N 1
ATOM 681 C CA . GLN A 1 85 ? 10.884 0.599 -0.130 1.00 95.50 85 GLN A CA 1
ATOM 682 C C . GLN A 1 85 ? 12.161 0.138 -0.860 1.00 95.50 85 GLN A C 1
ATOM 684 O O . GLN A 1 85 ? 12.137 -0.748 -1.710 1.00 95.50 85 GLN A O 1
ATOM 689 N N . LYS A 1 86 ? 13.296 0.765 -0.548 1.00 93.44 86 LYS A N 1
ATOM 690 C CA . LYS A 1 86 ? 14.612 0.480 -1.136 1.00 93.44 86 LYS A CA 1
ATOM 691 C C . LYS A 1 86 ? 15.381 -0.593 -0.364 1.00 93.44 86 LYS A C 1
ATOM 693 O O . LYS A 1 86 ? 16.241 -1.251 -0.942 1.00 93.44 86 LYS A O 1
ATOM 698 N N . LYS A 1 87 ? 15.118 -0.747 0.937 1.00 93.00 87 LYS A N 1
ATOM 699 C CA . LYS A 1 87 ? 15.827 -1.670 1.836 1.00 93.00 87 LYS A CA 1
ATOM 700 C C . LYS A 1 87 ? 14.922 -2.819 2.275 1.00 93.00 87 LYS A C 1
ATOM 702 O O . LYS A 1 87 ? 14.029 -2.626 3.099 1.00 93.00 87 LYS A O 1
ATOM 707 N N . ASP A 1 88 ? 15.189 -4.016 1.759 1.00 92.44 88 ASP A N 1
ATOM 708 C CA . ASP A 1 88 ? 14.482 -5.234 2.163 1.00 92.44 88 ASP A CA 1
ATOM 709 C C . ASP A 1 88 ? 14.960 -5.731 3.536 1.00 92.44 88 ASP A C 1
ATOM 711 O O . ASP A 1 88 ? 16.116 -6.114 3.727 1.00 92.44 88 ASP A O 1
ATOM 715 N N . SER A 1 89 ? 14.045 -5.736 4.500 1.00 89.06 89 SER A N 1
ATOM 716 C CA . SER A 1 89 ? 14.291 -6.134 5.885 1.00 89.06 89 SER A CA 1
ATOM 717 C C . SER A 1 89 ? 14.503 -7.641 6.037 1.00 89.06 89 SER A C 1
ATOM 719 O O . SER A 1 89 ? 15.206 -8.036 6.964 1.00 89.06 89 SER A O 1
ATOM 721 N N . LEU A 1 90 ? 13.953 -8.481 5.145 1.00 84.12 90 LEU A N 1
ATOM 722 C CA . LEU A 1 90 ? 14.174 -9.935 5.189 1.00 84.12 90 LEU A CA 1
ATOM 723 C C . LEU A 1 90 ? 15.632 -10.270 4.874 1.00 84.12 90 LEU A C 1
ATOM 725 O O . LEU A 1 90 ? 16.282 -11.009 5.610 1.00 84.12 90 LEU A O 1
ATOM 729 N N . ILE A 1 91 ? 16.169 -9.666 3.814 1.00 78.25 91 ILE A N 1
ATOM 730 C CA . ILE A 1 91 ? 17.571 -9.849 3.425 1.00 78.25 91 ILE A CA 1
ATOM 731 C C . ILE A 1 91 ? 18.509 -9.296 4.500 1.00 78.25 91 ILE A C 1
ATOM 733 O O . ILE A 1 91 ? 19.519 -9.924 4.809 1.00 78.25 91 ILE A O 1
ATOM 737 N N . MET A 1 92 ? 18.193 -8.133 5.076 1.00 68.19 92 MET A N 1
ATOM 738 C CA . MET A 1 92 ? 19.032 -7.537 6.119 1.00 68.19 92 MET A CA 1
ATOM 739 C C . MET A 1 92 ? 19.066 -8.391 7.387 1.00 68.19 92 MET A C 1
ATOM 741 O O . MET A 1 92 ? 20.143 -8.557 7.949 1.00 68.19 92 MET A O 1
ATOM 745 N N . ALA A 1 93 ? 17.933 -8.973 7.797 1.00 71.81 93 ALA A N 1
ATOM 746 C CA . ALA A 1 93 ? 17.879 -9.868 8.949 1.00 71.81 93 ALA A CA 1
ATOM 747 C C . ALA A 1 93 ? 18.763 -11.107 8.745 1.00 71.81 93 ALA A C 1
ATOM 749 O O . ALA A 1 93 ? 19.527 -11.450 9.638 1.00 71.81 93 ALA A O 1
ATOM 750 N N . ASN A 1 94 ? 18.734 -11.719 7.557 1.00 71.50 94 ASN A N 1
ATOM 751 C CA . ASN A 1 94 ? 19.530 -12.913 7.245 1.00 71.50 94 ASN A CA 1
ATOM 752 C C . ASN A 1 94 ? 21.045 -12.661 7.140 1.00 71.50 94 ASN A C 1
ATOM 754 O O . ASN A 1 94 ? 21.807 -13.617 7.112 1.00 71.50 94 ASN A O 1
ATOM 758 N N . LYS A 1 95 ? 21.494 -11.402 7.049 1.00 67.44 95 LYS A N 1
ATOM 759 C CA . LYS A 1 95 ? 22.925 -11.037 7.010 1.00 67.44 95 LYS A CA 1
ATOM 760 C C . LYS A 1 95 ? 23.522 -10.732 8.383 1.00 67.44 95 LYS A C 1
ATOM 762 O O . LYS A 1 95 ? 24.732 -10.574 8.492 1.00 67.44 95 LYS A O 1
ATOM 767 N N . THR A 1 96 ? 22.680 -10.564 9.395 1.00 61.75 96 THR A N 1
ATOM 768 C CA . THR A 1 96 ? 23.082 -10.220 10.768 1.00 61.75 96 THR A CA 1
ATOM 769 C C . THR A 1 96 ? 23.171 -11.432 11.700 1.00 61.75 96 THR A C 1
ATOM 771 O O . THR A 1 96 ? 23.368 -11.238 12.898 1.00 61.75 96 THR A O 1
ATOM 774 N N . TRP A 1 97 ? 23.050 -12.647 11.157 1.00 48.09 97 TRP A N 1
ATOM 775 C CA . TRP A 1 97 ? 23.258 -13.923 11.846 1.00 48.09 97 TRP A CA 1
ATOM 776 C C . TRP A 1 97 ? 24.411 -14.688 11.204 1.00 48.09 97 TRP A C 1
ATOM 778 O O . TRP A 1 97 ? 24.538 -14.595 9.960 1.00 48.09 97 TRP A O 1
#

pLDDT: mean 92.91, std 8.2, range [48.09, 98.38]

Sequence (97 aa):
SLPKHSIDGKSIWPLITGKGKNPQEAYYFYWGTNLHAIRKGKWSLHLPHSYRSLQNKPGNDGIPGKYIQKRTETALFDLSKDIGQKKDSLIMANKTW

Foldseek 3Di:
DDDPDDDLDDDCVCVVVVNDDDPDQKDFDDDDPDTQWIDGDQKIWGAWDKDWDAPDDADDPPGGGDIDIDIDHTFMDRCVVPVPRPDGPVVVVVVVD

Radius of gyration: 18.16 Å; Cα contacts (8 Å, |Δi|>4): 134; chains: 1; bounding box: 53×29×44 Å